Protein AF-E3M250-F1 (afdb_monomer_lite)

Radius of gyration: 14.34 Å; chains: 1; bounding box: 42×26×45 Å

Structure (mmCIF, N/CA/C/O backbone):
data_AF-E3M250-F1
#
_entry.id   AF-E3M250-F1
#
loop_
_atom_site.group_PDB
_atom_site.id
_atom_site.type_symbol
_atom_site.label_atom_id
_atom_site.label_alt_id
_atom_site.label_comp_id
_atom_site.label_asym_id
_atom_site.label_entity_id
_atom_site.label_seq_id
_atom_site.pdbx_PDB_ins_code
_atom_site.Cartn_x
_atom_site.Cartn_y
_atom_site.Cartn_z
_atom_site.occupancy
_atom_site.B_iso_or_equiv
_atom_site.auth_seq_id
_atom_site.auth_comp_id
_atom_site.auth_asym_id
_atom_site.auth_atom_id
_atom_site.pdbx_PDB_model_num
ATOM 1 N N . MET A 1 1 ? -7.998 3.449 -4.904 1.00 83.25 1 MET A N 1
ATOM 2 C CA . MET A 1 1 ? -7.500 3.812 -3.557 1.00 83.25 1 MET A CA 1
ATOM 3 C C . MET A 1 1 ? -7.942 5.238 -3.217 1.00 83.25 1 MET A C 1
ATOM 5 O O . MET A 1 1 ? -8.214 5.988 -4.146 1.00 83.25 1 MET A O 1
ATOM 9 N N . THR A 1 2 ? -8.053 5.621 -1.935 1.00 85.75 2 THR A N 1
ATOM 10 C CA . THR A 1 2 ? -8.352 7.023 -1.568 1.00 85.75 2 THR A CA 1
ATOM 11 C C . THR A 1 2 ? -7.137 7.935 -1.789 1.00 85.75 2 THR A C 1
ATOM 13 O O . THR A 1 2 ? -5.991 7.489 -1.697 1.00 85.75 2 THR A O 1
ATOM 16 N N . THR A 1 3 ? -7.365 9.230 -2.031 1.00 86.38 3 THR A N 1
ATOM 17 C CA . THR A 1 3 ? -6.278 10.219 -2.167 1.00 86.38 3 THR A CA 1
ATOM 18 C C . THR A 1 3 ? -5.411 10.300 -0.907 1.00 86.38 3 THR A C 1
ATOM 20 O O . THR A 1 3 ? -4.191 10.403 -1.007 1.00 86.38 3 THR A O 1
ATOM 23 N N . ALA A 1 4 ? -6.020 10.198 0.279 1.00 86.38 4 ALA A N 1
ATOM 24 C CA . ALA A 1 4 ? -5.302 10.243 1.550 1.00 86.38 4 ALA A CA 1
ATOM 25 C C . ALA A 1 4 ? -4.314 9.074 1.687 1.00 86.38 4 ALA A C 1
ATOM 27 O O . ALA A 1 4 ? -3.138 9.295 1.971 1.00 86.38 4 ALA A O 1
ATOM 28 N N . THR A 1 5 ? -4.750 7.843 1.403 1.00 87.50 5 THR A N 1
ATOM 29 C CA . THR A 1 5 ? -3.865 6.671 1.475 1.00 87.50 5 THR A CA 1
ATOM 30 C C . THR A 1 5 ? -2.754 6.730 0.435 1.00 87.50 5 THR A C 1
ATOM 32 O O . THR A 1 5 ? -1.603 6.423 0.742 1.00 87.50 5 THR A O 1
ATOM 35 N N . ARG A 1 6 ? -3.073 7.189 -0.784 1.00 87.75 6 ARG A N 1
ATOM 36 C CA . ARG A 1 6 ? -2.068 7.381 -1.835 1.00 87.75 6 ARG A CA 1
ATOM 37 C C . ARG A 1 6 ? -0.976 8.354 -1.388 1.00 87.75 6 ARG A C 1
ATOM 39 O O . ARG A 1 6 ? 0.200 8.069 -1.587 1.00 87.75 6 ARG A O 1
ATOM 46 N N . ASN A 1 7 ? -1.343 9.453 -0.729 1.00 88.25 7 ASN A N 1
ATOM 47 C CA . ASN A 1 7 ? -0.378 10.415 -0.195 1.00 88.25 7 ASN A CA 1
ATOM 48 C C . ASN A 1 7 ? 0.532 9.802 0.883 1.00 88.25 7 ASN A C 1
ATOM 50 O O . ASN A 1 7 ? 1.732 10.074 0.874 1.00 88.25 7 ASN A O 1
ATOM 54 N N . ILE A 1 8 ? 0.004 8.936 1.758 1.00 88.94 8 ILE A N 1
ATOM 55 C CA . ILE A 1 8 ? 0.824 8.214 2.748 1.00 88.94 8 ILE A CA 1
ATOM 56 C C . ILE A 1 8 ? 1.863 7.341 2.037 1.00 88.94 8 ILE A C 1
ATOM 58 O O . ILE A 1 8 ? 3.040 7.369 2.402 1.00 88.94 8 ILE A O 1
ATOM 62 N N . PHE A 1 9 ? 1.469 6.604 0.993 1.00 89.44 9 PHE A N 1
ATOM 63 C CA . PHE A 1 9 ? 2.410 5.782 0.229 1.00 89.44 9 PHE A CA 1
ATOM 64 C C . PHE A 1 9 ? 3.460 6.616 -0.511 1.00 89.44 9 PHE A C 1
ATOM 66 O O . PHE A 1 9 ? 4.642 6.284 -0.449 1.00 89.44 9 PHE A O 1
ATOM 73 N N . LEU A 1 10 ? 3.067 7.733 -1.130 1.00 86.44 10 LEU A N 1
ATOM 74 C CA . LEU A 1 10 ? 3.991 8.682 -1.769 1.00 86.44 10 LEU A CA 1
ATOM 75 C C . LEU A 1 10 ? 5.062 9.208 -0.808 1.00 86.44 10 LEU A C 1
ATOM 77 O O . LEU A 1 10 ? 6.227 9.325 -1.182 1.00 86.44 10 LEU A O 1
ATOM 81 N N . GLN A 1 11 ? 4.689 9.480 0.441 1.00 84.88 11 GLN A N 1
ATOM 82 C CA . GLN A 1 11 ? 5.611 9.998 1.452 1.00 84.88 11 GLN A CA 1
ATOM 83 C C . GLN A 1 11 ? 6.490 8.922 2.106 1.00 84.88 11 GLN A C 1
ATOM 85 O O . GLN A 1 11 ? 7.557 9.254 2.621 1.00 84.88 11 GLN A O 1
ATOM 90 N N . SER A 1 12 ? 6.053 7.658 2.114 1.00 83.88 12 SER A N 1
ATOM 91 C CA . SER A 1 12 ? 6.726 6.562 2.829 1.00 83.88 12 SER A CA 1
ATOM 92 C C . SER A 1 12 ? 7.491 5.624 1.898 1.00 83.88 12 SER A C 1
ATOM 94 O O . SER A 1 12 ? 8.716 5.562 1.962 1.00 83.88 12 SER A O 1
ATOM 96 N N . VAL A 1 13 ? 6.775 4.903 1.035 1.00 80.88 13 VAL A N 1
ATOM 97 C CA . VAL A 1 13 ? 7.313 3.827 0.188 1.00 80.88 13 VAL A CA 1
ATOM 98 C C . VAL A 1 13 ? 7.727 4.308 -1.203 1.00 80.88 13 VAL A C 1
ATOM 100 O O . VAL A 1 13 ? 8.649 3.759 -1.795 1.00 80.88 13 VAL A O 1
ATOM 103 N N . ALA A 1 14 ? 7.076 5.353 -1.722 1.00 77.38 14 ALA A N 1
ATOM 104 C CA . ALA A 1 14 ? 7.331 5.903 -3.056 1.00 77.38 14 ALA A CA 1
ATOM 105 C C . ALA A 1 14 ? 8.213 7.147 -3.084 1.00 77.38 14 ALA A C 1
ATOM 107 O O . ALA A 1 14 ? 8.351 7.800 -4.118 1.00 77.38 14 ALA A O 1
ATOM 108 N N . LYS A 1 15 ? 8.887 7.444 -1.974 1.00 75.44 15 LYS A N 1
ATOM 109 C CA . LYS A 1 15 ? 9.824 8.559 -1.904 1.00 75.44 15 LYS A CA 1
ATOM 110 C C . LYS A 1 15 ? 10.993 8.336 -2.873 1.00 75.44 15 LYS A C 1
ATOM 112 O O . LYS A 1 15 ? 11.842 7.485 -2.634 1.00 75.44 15 LYS A O 1
ATOM 117 N N . GLY A 1 16 ? 11.037 9.134 -3.941 1.00 71.56 16 GLY A N 1
ATOM 118 C CA . GLY A 1 16 ? 12.067 9.061 -4.984 1.00 71.56 16 GLY A CA 1
ATOM 119 C C . GLY A 1 16 ? 11.734 8.147 -6.171 1.00 71.56 16 GLY A C 1
ATOM 120 O O . GLY A 1 16 ? 12.548 8.059 -7.081 1.00 71.56 16 GLY A O 1
ATOM 121 N N . ASN A 1 17 ? 10.554 7.517 -6.191 1.00 76.38 17 ASN A N 1
ATOM 122 C CA . ASN A 1 17 ? 10.068 6.697 -7.307 1.00 76.38 17 ASN A CA 1
ATOM 123 C C . ASN A 1 17 ? 8.927 7.408 -8.052 1.00 76.38 17 ASN A C 1
ATOM 125 O O . ASN A 1 17 ? 8.168 8.175 -7.453 1.00 76.38 17 ASN A O 1
ATOM 129 N N . THR A 1 18 ? 8.747 7.111 -9.340 1.00 85.19 18 THR A N 1
ATOM 130 C CA . THR A 1 18 ? 7.564 7.567 -10.089 1.00 85.19 18 THR A CA 1
ATOM 131 C C . THR A 1 18 ? 6.358 6.701 -9.729 1.00 85.19 18 THR A C 1
ATOM 133 O O . THR A 1 18 ? 6.454 5.477 -9.690 1.00 85.19 18 THR A O 1
ATOM 136 N N . TRP A 1 19 ? 5.198 7.302 -9.460 1.00 86.25 19 TRP A N 1
ATOM 137 C CA . TRP A 1 19 ? 3.985 6.517 -9.219 1.00 86.25 19 TRP A CA 1
ATOM 138 C C . TRP A 1 19 ? 3.380 6.014 -10.531 1.00 86.25 19 TRP A C 1
ATOM 140 O O . TRP A 1 19 ? 3.005 6.819 -11.382 1.00 86.25 19 TRP A O 1
ATOM 150 N N . ASP A 1 20 ? 3.196 4.703 -10.657 1.00 89.38 20 ASP A N 1
ATOM 151 C CA . ASP A 1 20 ? 2.566 4.047 -11.799 1.00 89.38 20 ASP A CA 1
ATOM 152 C C . ASP A 1 20 ? 1.195 3.476 -11.407 1.00 89.38 20 ASP A C 1
ATOM 154 O O . ASP A 1 20 ? 1.068 2.515 -10.641 1.00 89.38 20 ASP A O 1
ATOM 158 N N . CYS A 1 21 ? 0.144 4.069 -11.974 1.00 89.50 21 CYS A N 1
ATOM 159 C CA . CYS A 1 21 ? -1.241 3.654 -11.764 1.00 89.50 21 CYS A CA 1
ATOM 160 C C . CYS A 1 21 ? -1.527 2.228 -12.281 1.00 89.50 21 CYS A C 1
ATOM 162 O O . CYS A 1 21 ? -2.432 1.557 -11.780 1.00 89.50 21 CYS A O 1
ATOM 164 N N . THR A 1 22 ? -0.761 1.740 -13.258 1.00 90.38 22 THR A N 1
ATOM 165 C CA . THR A 1 22 ? -0.852 0.365 -13.768 1.00 90.38 22 THR A CA 1
ATOM 166 C C . THR A 1 22 ? -0.368 -0.621 -12.712 1.00 90.38 22 THR A C 1
ATOM 168 O O . THR A 1 22 ? -1.036 -1.621 -12.445 1.00 90.38 22 THR A O 1
ATOM 171 N N . LEU A 1 23 ? 0.765 -0.323 -12.066 1.00 89.69 23 LEU A N 1
ATOM 172 C CA . LEU A 1 23 ? 1.280 -1.113 -10.947 1.00 89.69 23 LEU A CA 1
ATOM 173 C C . LEU A 1 23 ? 0.351 -1.038 -9.732 1.00 89.69 23 LEU A C 1
ATOM 175 O O . LEU A 1 23 ? 0.104 -2.066 -9.110 1.00 89.69 23 LEU A O 1
ATOM 179 N N . GLU A 1 24 ? -0.239 0.126 -9.439 1.00 90.81 24 GLU A N 1
ATOM 180 C CA . GL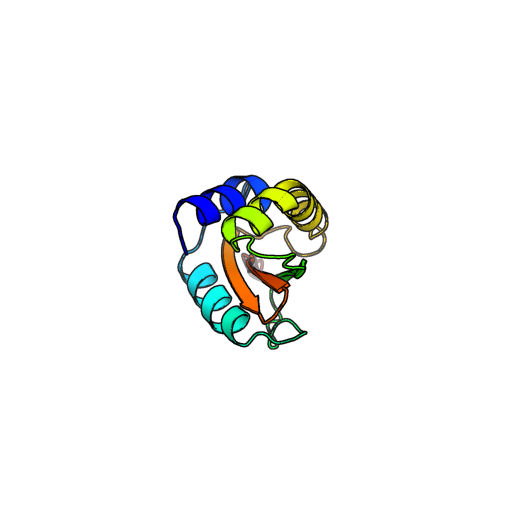U A 1 24 ? -1.269 0.264 -8.395 1.00 90.81 24 GLU A CA 1
ATOM 181 C C . GLU A 1 24 ? -2.466 -0.654 -8.675 1.00 90.81 24 GLU A C 1
ATOM 183 O O . GLU A 1 24 ? -2.921 -1.371 -7.784 1.00 90.81 24 GLU A O 1
ATOM 188 N N . THR A 1 25 ? -2.960 -0.662 -9.915 1.00 91.44 25 THR A N 1
ATOM 189 C CA . THR A 1 25 ? -4.109 -1.488 -10.317 1.00 91.44 25 THR A CA 1
ATOM 190 C C . THR A 1 25 ? -3.787 -2.979 -10.201 1.00 91.44 25 THR A C 1
ATOM 192 O O . THR A 1 25 ? -4.598 -3.749 -9.687 1.00 91.44 25 THR A O 1
ATOM 195 N N . LYS A 1 26 ? -2.583 -3.394 -10.613 1.00 89.69 26 LYS A N 1
ATOM 196 C CA . LYS A 1 26 ? -2.105 -4.774 -10.439 1.00 89.69 26 LYS A CA 1
ATOM 197 C C . LYS A 1 26 ? -1.990 -5.149 -8.962 1.00 89.69 26 LYS A C 1
ATOM 199 O O . LYS A 1 26 ? -2.512 -6.184 -8.557 1.00 89.69 26 LYS A O 1
ATOM 204 N N . ALA A 1 27 ? -1.374 -4.288 -8.149 1.00 89.81 27 ALA A N 1
ATOM 205 C CA . ALA A 1 27 ? -1.274 -4.484 -6.707 1.00 89.81 27 ALA A CA 1
ATOM 206 C C . ALA A 1 27 ? -2.665 -4.622 -6.075 1.00 89.81 27 ALA A C 1
ATOM 208 O O . ALA A 1 27 ? -2.872 -5.479 -5.223 1.00 89.81 27 ALA A O 1
ATOM 209 N N . GLN A 1 28 ? -3.632 -3.820 -6.530 1.00 91.75 28 GLN A N 1
ATOM 210 C CA . GLN A 1 28 ? -5.015 -3.875 -6.069 1.00 91.75 28 GLN A CA 1
ATOM 211 C C . GLN A 1 28 ? -5.701 -5.202 -6.416 1.00 91.75 28 GLN A C 1
ATOM 213 O O . GLN A 1 28 ? -6.469 -5.707 -5.599 1.00 91.75 28 GLN A O 1
ATOM 218 N N . ALA A 1 29 ? -5.473 -5.741 -7.615 1.00 89.81 29 ALA A N 1
ATOM 219 C CA . ALA A 1 29 ? -6.052 -7.017 -8.025 1.00 89.81 29 ALA A CA 1
ATOM 220 C C . ALA A 1 29 ? -5.560 -8.156 -7.122 1.00 89.81 29 ALA A C 1
ATOM 222 O O . ALA A 1 29 ? -6.378 -8.875 -6.560 1.00 89.81 29 ALA A O 1
ATOM 223 N N . VAL A 1 30 ? -4.245 -8.226 -6.896 1.00 88.94 30 VAL A N 1
ATOM 224 C CA . VAL A 1 30 ? -3.615 -9.277 -6.084 1.00 88.94 30 VAL A CA 1
ATOM 225 C C . VAL A 1 30 ? -3.968 -9.139 -4.602 1.00 88.94 30 VAL A C 1
ATOM 227 O O . VAL A 1 30 ? -4.350 -10.107 -3.953 1.00 88.94 30 VAL A O 1
ATOM 230 N N . ILE A 1 31 ? -3.874 -7.932 -4.032 1.00 89.62 31 I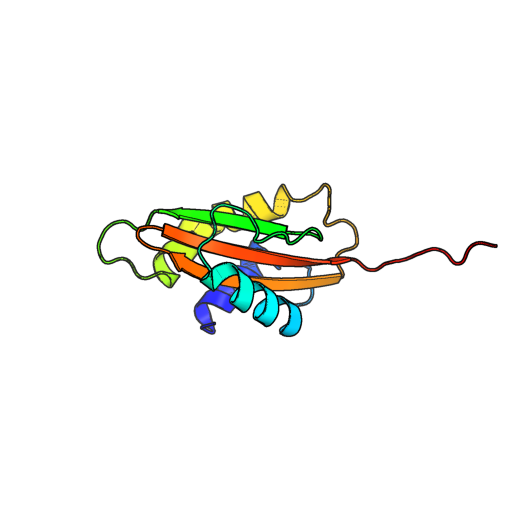LE A N 1
ATOM 231 C CA . ILE A 1 31 ? -4.033 -7.749 -2.579 1.00 89.62 31 ILE A CA 1
ATOM 232 C C . ILE A 1 31 ? -5.460 -8.036 -2.092 1.00 89.62 31 ILE A C 1
ATOM 234 O O . ILE A 1 31 ? -5.651 -8.405 -0.937 1.00 89.62 31 ILE A O 1
ATOM 238 N N . LYS A 1 32 ? -6.463 -7.923 -2.974 1.00 90.25 32 LYS A N 1
ATOM 239 C CA . LYS A 1 32 ? -7.861 -8.274 -2.677 1.00 90.25 32 LYS A CA 1
ATOM 240 C C . LYS A 1 32 ? -8.094 -9.771 -2.492 1.00 90.25 32 LYS A C 1
ATOM 242 O O . LYS A 1 32 ? -9.096 -10.134 -1.886 1.00 90.25 32 LYS A O 1
ATOM 247 N N . GLU A 1 33 ? -7.199 -10.620 -2.988 1.00 89.06 33 GLU A N 1
ATOM 248 C CA . GLU A 1 33 ? -7.294 -12.070 -2.797 1.00 89.06 33 GLU A CA 1
ATOM 249 C C . GLU A 1 33 ? -6.954 -12.488 -1.359 1.00 89.06 33 GLU A C 1
ATOM 251 O O . GLU A 1 33 ? -7.220 -13.620 -0.967 1.00 89.06 33 GLU A O 1
ATOM 256 N N . CYS A 1 34 ? -6.400 -11.576 -0.547 1.00 88.38 34 CYS A N 1
ATOM 257 C CA . CYS A 1 34 ? -6.116 -11.795 0.874 1.00 88.38 34 CYS A CA 1
ATOM 258 C C . CYS A 1 34 ? -5.235 -13.020 1.175 1.00 88.38 34 CYS A C 1
ATOM 260 O O . CYS A 1 34 ? -5.271 -13.573 2.280 1.00 88.38 34 CYS A O 1
ATOM 262 N N . LEU A 1 35 ? -4.404 -13.407 0.204 1.00 84.06 35 LEU A N 1
ATOM 263 C CA . LEU A 1 35 ? -3.450 -14.504 0.315 1.00 84.06 35 LEU A CA 1
ATOM 264 C C . LEU A 1 35 ? -2.410 -14.215 1.400 1.00 84.06 35 LEU A C 1
ATOM 266 O O . LEU A 1 35 ? -2.123 -13.058 1.708 1.00 84.06 35 LEU A O 1
ATOM 270 N N . ALA A 1 36 ? -1.822 -15.261 1.982 1.00 73.31 36 ALA A N 1
ATOM 271 C CA . ALA A 1 36 ? -0.725 -15.111 2.940 1.00 73.31 36 ALA A CA 1
ATOM 272 C C . ALA A 1 36 ? 0.581 -14.694 2.238 1.00 73.31 36 ALA A C 1
ATOM 274 O O . ALA A 1 36 ? 1.321 -13.850 2.742 1.00 73.31 36 ALA A O 1
ATOM 275 N N . ASP A 1 37 ? 0.812 -15.189 1.024 1.00 72.81 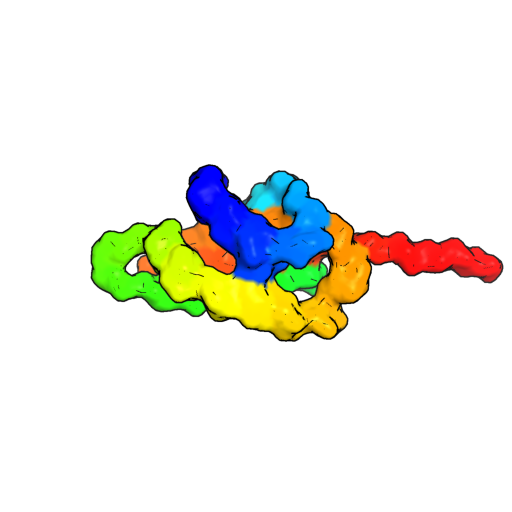37 ASP A N 1
ATOM 276 C CA . ASP A 1 37 ? 1.956 -14.861 0.170 1.00 72.81 37 ASP A CA 1
ATOM 277 C C . ASP A 1 37 ? 1.655 -13.713 -0.815 1.00 72.81 37 ASP A C 1
ATOM 279 O O . ASP A 1 37 ? 0.582 -13.107 -0.799 1.00 72.81 37 ASP A O 1
ATOM 283 N N . ASN A 1 38 ? 2.619 -13.358 -1.664 1.00 65.81 38 ASN A N 1
ATOM 284 C CA . ASN A 1 38 ? 2.476 -12.263 -2.631 1.00 65.81 38 ASN A CA 1
ATOM 285 C C . ASN A 1 38 ? 1.638 -12.649 -3.868 1.00 65.81 38 ASN A C 1
ATOM 287 O O . ASN A 1 38 ? 1.752 -11.969 -4.885 1.00 65.81 38 ASN A O 1
ATOM 291 N N . GLY A 1 39 ? 0.864 -13.744 -3.837 1.00 63.94 39 GLY A N 1
ATOM 292 C CA . GLY A 1 39 ? 0.065 -14.203 -4.979 1.00 63.94 39 GLY A CA 1
ATOM 293 C C . GLY A 1 39 ? 0.911 -14.590 -6.192 1.00 63.94 39 GLY A C 1
ATOM 294 O O . GLY A 1 39 ? 0.521 -14.352 -7.330 1.00 63.94 39 GLY A O 1
ATOM 295 N N . GLY A 1 40 ? 2.119 -15.113 -5.957 1.00 63.78 40 GLY A N 1
ATOM 296 C CA . GLY A 1 40 ? 3.047 -15.507 -7.022 1.00 63.78 40 GLY A CA 1
ATOM 297 C C . GLY A 1 40 ? 3.738 -14.350 -7.756 1.00 63.78 40 GLY A C 1
ATOM 298 O O . GLY A 1 40 ? 4.421 -14.597 -8.746 1.00 63.78 40 GLY A O 1
ATOM 299 N N . VAL A 1 41 ? 3.612 -13.100 -7.292 1.00 67.25 41 VAL A N 1
ATOM 300 C CA . VAL A 1 41 ? 4.319 -11.968 -7.909 1.00 67.25 41 VAL A CA 1
ATOM 301 C C . VAL A 1 41 ? 5.820 -12.044 -7.599 1.00 67.25 41 VAL A C 1
ATOM 303 O O . VAL A 1 41 ? 6.232 -12.011 -6.439 1.00 67.25 41 VAL A O 1
ATOM 306 N N . THR A 1 42 ? 6.641 -12.157 -8.646 1.00 59.88 42 THR A N 1
ATOM 307 C CA . THR A 1 42 ? 8.092 -12.410 -8.556 1.00 59.88 42 THR A CA 1
ATOM 308 C C . THR A 1 42 ? 8.970 -11.161 -8.663 1.00 59.88 42 THR A C 1
ATOM 310 O O . THR A 1 42 ? 10.109 -11.172 -8.185 1.00 59.88 42 THR A O 1
ATOM 313 N N . ASP A 1 43 ? 8.464 -10.081 -9.259 1.00 57.62 43 ASP A N 1
ATOM 314 C CA . ASP A 1 43 ? 9.235 -8.861 -9.498 1.00 57.62 43 ASP A CA 1
ATOM 315 C C . ASP A 1 43 ? 8.983 -7.824 -8.417 1.00 57.62 43 ASP A C 1
ATOM 317 O O . ASP A 1 43 ? 7.853 -7.376 -8.254 1.00 57.62 43 ASP A O 1
ATOM 321 N N . GLY A 1 44 ? 10.055 -7.440 -7.710 1.00 62.88 44 GLY A N 1
ATOM 322 C CA . GLY A 1 44 ? 10.094 -6.271 -6.831 1.00 62.88 44 GLY A CA 1
ATOM 323 C C . GLY A 1 44 ? 8.798 -6.065 -6.050 1.00 62.88 44 GLY A C 1
ATOM 324 O O . GLY A 1 44 ? 8.012 -5.181 -6.376 1.00 62.88 44 GLY A O 1
ATOM 325 N N . THR A 1 45 ? 8.571 -6.873 -5.022 1.00 75.62 45 THR A N 1
ATOM 326 C CA . THR A 1 45 ? 7.369 -6.787 -4.187 1.00 75.62 45 THR A CA 1
ATOM 327 C C . THR A 1 45 ? 7.731 -6.410 -2.765 1.00 75.62 45 THR A C 1
ATOM 329 O O . THR A 1 45 ? 8.558 -7.082 -2.147 1.00 75.62 45 THR A O 1
ATOM 332 N N . LEU A 1 46 ? 7.049 -5.410 -2.217 1.00 81.00 46 LEU A N 1
ATOM 333 C CA . LEU A 1 46 ? 6.966 -5.194 -0.777 1.00 81.00 46 LEU A CA 1
ATOM 334 C C . LEU A 1 46 ? 5.550 -5.556 -0.334 1.00 81.00 46 LEU A C 1
ATOM 336 O O . LEU A 1 46 ? 4.595 -4.903 -0.748 1.00 81.00 46 LEU A O 1
ATOM 340 N N . LYS A 1 47 ? 5.419 -6.581 0.510 1.00 85.62 47 LYS A N 1
ATOM 341 C CA . LYS A 1 47 ? 4.153 -6.932 1.153 1.00 85.62 47 LYS A CA 1
ATOM 342 C C . LYS A 1 47 ? 4.280 -6.804 2.662 1.00 85.62 47 LYS A C 1
ATOM 344 O O . LYS A 1 47 ? 5.239 -7.298 3.250 1.00 85.62 47 LYS A O 1
ATOM 349 N N . LEU A 1 48 ? 3.314 -6.133 3.273 1.00 87.31 48 LEU A N 1
ATOM 350 C CA . LEU A 1 48 ? 3.229 -5.918 4.712 1.00 87.31 48 LEU A CA 1
ATOM 351 C C . LEU A 1 48 ? 1.808 -6.209 5.175 1.00 87.31 48 LEU A C 1
ATOM 353 O O . LEU A 1 48 ? 0.855 -5.949 4.447 1.00 87.31 48 LEU A O 1
ATOM 357 N N . SER A 1 49 ? 1.672 -6.708 6.394 1.00 89.06 49 SER A N 1
ATOM 358 C CA . SER A 1 49 ? 0.388 -7.057 6.991 1.00 89.06 49 SER A CA 1
ATOM 359 C C . SER A 1 49 ? 0.322 -6.465 8.387 1.00 89.06 49 SER A C 1
ATOM 361 O O . SER A 1 49 ? 1.183 -6.745 9.222 1.00 89.06 49 SER A O 1
ATOM 363 N N . PHE A 1 50 ? -0.690 -5.641 8.641 1.00 89.44 50 PHE A N 1
ATOM 364 C CA . PHE A 1 50 ? -0.870 -4.940 9.909 1.00 89.44 50 PHE A CA 1
ATOM 365 C C . PHE A 1 50 ? -2.151 -5.404 10.597 1.00 89.44 50 PHE A C 1
ATOM 367 O O . PHE A 1 50 ? -3.189 -5.450 9.940 1.00 89.44 50 PHE A O 1
ATOM 374 N N . PRO A 1 51 ? -2.139 -5.727 11.897 1.00 89.38 51 PRO A N 1
ATOM 375 C CA . PRO A 1 51 ? -3.356 -6.132 12.590 1.00 89.38 51 PRO A CA 1
ATOM 376 C C . PRO A 1 51 ? -4.373 -4.982 12.654 1.00 89.38 51 PRO A C 1
ATOM 378 O O . PRO A 1 51 ? -4.021 -3.825 12.883 1.00 89.38 51 PRO A O 1
ATOM 381 N N . VAL A 1 52 ? -5.652 -5.312 12.485 1.00 86.25 52 VAL A N 1
ATOM 382 C CA . VAL A 1 52 ? -6.792 -4.424 12.733 1.00 86.25 52 VAL A CA 1
ATOM 383 C C . VAL A 1 52 ? -7.227 -4.637 14.175 1.00 86.25 52 VAL A C 1
ATOM 385 O O . VAL A 1 52 ? -7.744 -5.697 14.520 1.00 86.25 52 VAL A O 1
ATOM 388 N N . THR A 1 53 ? -7.064 -3.624 15.021 1.00 76.75 53 THR A N 1
ATOM 389 C CA . THR A 1 53 ? -7.637 -3.626 16.370 1.00 76.75 53 THR A CA 1
ATOM 390 C C . THR A 1 53 ? -8.929 -2.801 16.386 1.00 76.75 53 THR A C 1
ATOM 392 O O . THR A 1 53 ? -8.960 -1.635 15.985 1.00 76.75 53 THR A O 1
ATOM 395 N N . GLY A 1 54 ? -10.031 -3.418 16.826 1.00 72.94 54 GLY A N 1
ATOM 396 C CA . GLY A 1 54 ? -11.315 -2.741 17.052 1.00 72.94 54 GLY A CA 1
ATOM 397 C C . GLY A 1 54 ? -11.986 -2.158 15.797 1.00 72.94 54 GLY A C 1
ATOM 398 O O . GLY A 1 54 ? -12.041 -2.795 14.746 1.00 72.94 54 GLY A O 1
ATOM 399 N N . THR A 1 55 ? -12.534 -0.943 15.923 1.00 70.00 55 THR A N 1
ATOM 400 C CA . THR A 1 55 ? -13.307 -0.226 14.884 1.00 70.00 55 THR A CA 1
ATOM 401 C C . THR A 1 55 ? -12.445 0.649 13.964 1.00 70.00 55 THR A C 1
ATOM 403 O O . THR A 1 55 ? -12.967 1.513 13.261 1.00 70.00 55 THR A O 1
ATOM 406 N N . THR A 1 56 ? -11.125 0.468 13.985 1.00 81.25 56 THR A N 1
ATOM 407 C CA . THR A 1 56 ? -10.176 1.319 13.256 1.00 81.25 56 THR A CA 1
ATOM 408 C C . THR A 1 56 ? -10.322 1.140 11.741 1.00 81.25 56 THR A C 1
ATOM 410 O O . THR A 1 56 ? -10.422 0.015 11.240 1.00 81.25 56 THR A O 1
ATOM 413 N N . THR A 1 57 ? -10.342 2.246 10.992 1.00 87.69 57 THR A N 1
ATOM 414 C CA . THR A 1 57 ? -10.410 2.203 9.524 1.00 87.69 57 THR A CA 1
ATOM 415 C C . THR A 1 57 ? -9.066 1.769 8.927 1.00 87.69 57 THR A C 1
ATOM 417 O O . THR A 1 57 ? -8.017 2.013 9.532 1.00 87.69 57 THR A O 1
ATOM 420 N N . PRO A 1 58 ? -9.051 1.150 7.732 1.00 85.38 58 PRO A N 1
ATOM 421 C CA . PRO A 1 58 ? -7.803 0.778 7.069 1.00 85.38 58 PRO A CA 1
ATOM 422 C C . PRO A 1 58 ? -6.841 1.954 6.869 1.00 85.38 58 PRO A C 1
ATOM 424 O O . PRO A 1 58 ? -5.635 1.802 7.038 1.00 85.38 58 PRO A O 1
ATOM 427 N N . GLU A 1 59 ? -7.367 3.137 6.557 1.00 86.94 59 GLU A N 1
ATOM 428 C CA . GLU A 1 59 ? -6.581 4.354 6.365 1.00 86.94 59 GLU A CA 1
ATOM 429 C C . GLU A 1 59 ? -5.874 4.780 7.654 1.00 86.94 59 GLU A C 1
ATOM 431 O O . GLU A 1 59 ? -4.688 5.104 7.618 1.00 86.94 59 GLU A O 1
ATOM 436 N N . ALA A 1 60 ? -6.569 4.725 8.795 1.00 88.75 60 ALA A N 1
ATOM 437 C CA . ALA A 1 60 ? -5.986 5.052 10.092 1.00 88.75 60 ALA A CA 1
ATOM 438 C C . ALA A 1 60 ? -4.900 4.042 10.499 1.00 88.75 60 ALA A C 1
ATOM 440 O O . ALA A 1 60 ? -3.870 4.441 11.038 1.00 88.75 60 ALA A O 1
ATOM 441 N N . ILE A 1 61 ? -5.082 2.756 10.181 1.00 89.75 61 ILE A N 1
ATOM 442 C CA . ILE A 1 61 ? -4.056 1.722 10.395 1.00 89.75 61 ILE A CA 1
ATOM 443 C C . ILE A 1 61 ? -2.821 2.029 9.546 1.00 89.75 61 ILE A C 1
ATOM 445 O O . ILE A 1 61 ? -1.717 2.131 10.071 1.00 89.75 61 ILE A O 1
ATOM 449 N N . ILE A 1 62 ? -2.990 2.248 8.240 1.00 89.50 62 ILE A N 1
ATOM 450 C CA . ILE A 1 62 ? -1.872 2.555 7.333 1.00 89.50 62 ILE A CA 1
ATOM 451 C C . ILE A 1 62 ? -1.116 3.808 7.795 1.00 89.50 62 ILE A C 1
ATOM 453 O O . ILE A 1 62 ? 0.114 3.831 7.760 1.00 89.50 62 ILE A O 1
ATOM 457 N N . GLN A 1 63 ? -1.831 4.822 8.285 1.00 89.50 63 GLN A N 1
ATOM 458 C CA . GLN A 1 63 ? -1.228 6.027 8.847 1.00 89.50 63 GLN A CA 1
ATOM 459 C C . GLN A 1 63 ? -0.422 5.743 10.125 1.00 89.50 63 GLN A C 1
ATOM 461 O O . GLN A 1 63 ? 0.701 6.226 10.252 1.00 89.50 63 GLN A O 1
ATOM 466 N N . GLN A 1 64 ? -0.945 4.929 11.050 1.00 88.88 64 GLN A N 1
ATOM 467 C CA . GLN A 1 64 ? -0.220 4.518 12.262 1.00 88.88 64 GLN A CA 1
ATOM 468 C C . GLN A 1 64 ? 1.088 3.782 11.936 1.00 88.88 64 GLN A C 1
ATOM 470 O O . GLN A 1 64 ? 2.082 3.937 12.644 1.00 88.88 64 GLN A O 1
ATOM 475 N N . PHE A 1 65 ? 1.110 3.021 10.840 1.00 87.00 65 PHE A N 1
ATOM 476 C CA . PHE A 1 65 ? 2.274 2.250 10.404 1.00 87.00 65 PHE A CA 1
ATOM 477 C C . PHE A 1 65 ? 3.133 2.954 9.339 1.00 87.00 65 PHE A C 1
ATOM 479 O O . PHE A 1 65 ? 4.011 2.320 8.750 1.00 87.00 65 PHE A O 1
ATOM 486 N N . GLN A 1 66 ? 2.968 4.266 9.118 1.00 87.88 66 GLN A N 1
ATOM 487 C CA . GLN A 1 66 ? 3.737 5.023 8.116 1.00 87.88 66 GLN A CA 1
ATOM 488 C C . GLN A 1 66 ? 5.261 4.905 8.307 1.00 87.88 66 GLN A C 1
ATOM 490 O O . GLN A 1 66 ? 5.998 4.743 7.333 1.00 87.88 66 GLN A O 1
ATOM 495 N N . THR A 1 67 ? 5.749 4.919 9.550 1.00 85.19 67 THR A N 1
ATOM 496 C CA . THR A 1 67 ? 7.181 4.738 9.850 1.00 85.19 67 THR A CA 1
ATOM 497 C C . THR A 1 67 ? 7.663 3.328 9.506 1.00 85.19 67 THR A C 1
ATOM 499 O O . THR A 1 67 ? 8.745 3.161 8.946 1.00 85.19 67 THR A O 1
ATOM 502 N N . ALA A 1 68 ? 6.853 2.304 9.798 1.00 84.69 68 ALA A N 1
ATOM 503 C CA . ALA A 1 68 ? 7.175 0.919 9.457 1.00 84.69 68 ALA A CA 1
ATOM 504 C C . ALA A 1 68 ? 7.201 0.717 7.934 1.00 84.69 68 ALA A C 1
ATOM 506 O O . ALA A 1 68 ? 8.104 0.062 7.420 1.00 84.69 68 ALA A O 1
ATOM 507 N N . LEU A 1 69 ? 6.269 1.348 7.210 1.00 84.88 69 LEU A N 1
ATOM 508 C CA . LEU A 1 69 ? 6.249 1.400 5.747 1.00 84.88 69 LEU A CA 1
ATOM 509 C C . LEU A 1 69 ? 7.531 2.031 5.186 1.00 84.88 69 LEU A C 1
ATOM 511 O O . LEU A 1 69 ? 8.162 1.463 4.295 1.00 84.88 69 LEU A O 1
ATOM 515 N N . GLN A 1 70 ? 7.961 3.166 5.740 1.00 84.06 70 GLN A N 1
ATOM 516 C CA . GLN A 1 70 ? 9.195 3.837 5.326 1.00 84.06 70 GLN A CA 1
ATOM 517 C C . GLN A 1 70 ? 10.442 2.978 5.598 1.00 84.06 70 GLN A C 1
ATOM 519 O O . GLN A 1 70 ? 11.336 2.888 4.751 1.00 84.06 70 GLN A O 1
ATOM 524 N N . LEU A 1 71 ? 10.504 2.317 6.757 1.00 81.81 71 LEU A N 1
ATOM 525 C CA . LEU A 1 71 ? 11.612 1.430 7.109 1.00 81.81 71 LEU A CA 1
ATOM 526 C C . LEU A 1 71 ? 11.652 0.196 6.201 1.00 81.81 71 LEU A C 1
ATOM 528 O O . LEU A 1 71 ? 12.711 -0.157 5.690 1.00 81.81 71 LEU A O 1
ATOM 532 N N . ALA A 1 72 ? 10.503 -0.430 5.950 1.00 78.06 72 ALA A N 1
ATOM 533 C CA . ALA A 1 72 ? 10.400 -1.576 5.056 1.00 78.06 72 ALA A CA 1
ATOM 534 C C . ALA A 1 72 ? 10.788 -1.211 3.616 1.00 78.06 72 ALA A C 1
ATOM 536 O O . ALA A 1 72 ? 11.502 -1.969 2.960 1.00 78.06 72 ALA A O 1
ATOM 537 N N . SER A 1 73 ? 10.411 -0.016 3.151 1.00 73.88 73 SER A N 1
ATOM 538 C CA . SER A 1 73 ? 10.874 0.527 1.870 1.00 73.88 73 SER A CA 1
ATOM 539 C C . SER A 1 73 ? 12.392 0.698 1.839 1.00 73.88 73 SER A C 1
ATOM 541 O O . SER A 1 73 ? 13.042 0.299 0.878 1.00 73.88 73 SER A O 1
ATOM 543 N N . SER A 1 74 ? 12.972 1.243 2.911 1.00 70.31 74 SER A N 1
ATOM 544 C CA . SER A 1 74 ? 14.420 1.465 3.029 1.00 70.31 74 SER A CA 1
ATOM 545 C C . SER A 1 74 ? 15.210 0.154 3.116 1.00 70.31 74 SER A C 1
ATOM 547 O O . SER A 1 74 ? 16.345 0.091 2.651 1.00 70.31 74 SER A O 1
ATOM 549 N N . ASN A 1 75 ? 14.604 -0.902 3.668 1.00 65.44 75 ASN A N 1
ATOM 550 C CA . ASN A 1 75 ? 15.178 -2.247 3.770 1.00 65.44 75 ASN A CA 1
ATOM 551 C C . ASN A 1 75 ? 14.921 -3.122 2.537 1.00 65.44 75 ASN A C 1
ATOM 553 O O . ASN A 1 75 ? 15.614 -4.117 2.342 1.00 65.44 75 ASN A O 1
ATOM 557 N N . SER A 1 76 ? 14.007 -2.731 1.645 1.00 62.59 76 SER A N 1
ATOM 558 C CA . SER A 1 76 ? 13.795 -3.402 0.349 1.00 62.59 76 SER A CA 1
ATOM 559 C C . SER A 1 76 ? 14.972 -3.185 -0.640 1.00 62.59 76 SER A C 1
ATOM 561 O O . SER A 1 76 ? 14.930 -3.589 -1.806 1.00 62.59 76 SER A O 1
ATOM 563 N N . ASN A 1 77 ? 16.077 -2.609 -0.145 1.00 48.78 77 ASN A N 1
ATOM 564 C CA . ASN A 1 77 ? 17.314 -2.202 -0.819 1.00 48.78 77 ASN A CA 1
ATOM 565 C C . ASN A 1 77 ? 18.285 -3.323 -1.231 1.00 48.78 77 ASN A C 1
ATOM 567 O O . ASN A 1 77 ? 19.488 -3.107 -1.330 1.00 48.78 77 ASN A O 1
ATOM 571 N N . THR A 1 78 ? 17.794 -4.506 -1.580 1.00 45.06 78 THR A N 1
ATOM 572 C CA . THR A 1 78 ? 18.580 -5.417 -2.442 1.00 45.06 78 THR A CA 1
ATOM 573 C C . THR A 1 78 ? 17.927 -5.656 -3.796 1.00 45.06 78 THR A C 1
ATOM 575 O O . THR A 1 78 ? 18.531 -6.280 -4.667 1.00 45.06 78 THR A O 1
ATOM 578 N N . LYS A 1 79 ? 16.719 -5.115 -4.033 1.00 48.91 79 LYS A N 1
ATOM 579 C CA . LYS A 1 79 ? 16.005 -5.299 -5.303 1.00 48.91 79 LYS A CA 1
ATOM 580 C C . LYS A 1 79 ? 15.472 -4.026 -5.973 1.00 48.91 79 LYS A C 1
ATOM 582 O O . LYS A 1 79 ? 15.033 -4.156 -7.117 1.00 48.91 79 LYS A O 1
ATOM 587 N N . ALA A 1 80 ? 15.549 -2.862 -5.322 1.00 48.88 80 ALA A N 1
ATOM 588 C CA . ALA A 1 80 ? 15.044 -1.576 -5.829 1.00 48.88 80 ALA A CA 1
ATOM 589 C C . ALA A 1 80 ? 16.114 -0.655 -6.460 1.00 48.88 80 ALA A C 1
ATOM 591 O O . ALA A 1 80 ? 15.772 0.402 -6.984 1.00 48.88 80 ALA A O 1
ATOM 592 N N . ALA A 1 81 ? 17.397 -1.040 -6.456 1.00 45.47 81 ALA A N 1
ATOM 593 C CA . ALA A 1 81 ? 18.416 -0.331 -7.229 1.00 45.47 81 ALA A CA 1
ATOM 594 C C . ALA A 1 81 ? 18.073 -0.450 -8.730 1.00 45.47 81 ALA A C 1
ATOM 596 O O . ALA A 1 81 ? 18.211 -1.526 -9.307 1.00 45.47 81 ALA A O 1
ATOM 597 N N . GLY A 1 82 ? 17.548 0.627 -9.325 1.00 53.12 82 GLY A N 1
ATOM 598 C CA . GLY A 1 82 ? 17.058 0.661 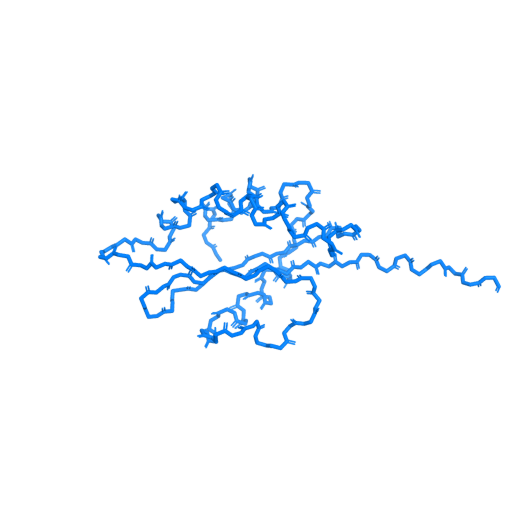-10.711 1.00 53.12 82 GLY A CA 1
ATOM 599 C C . GLY A 1 82 ? 15.535 0.562 -10.881 1.00 53.12 82 GLY A C 1
ATOM 600 O O . GLY A 1 82 ? 15.070 0.349 -12.002 1.00 53.12 82 GLY A O 1
ATOM 601 N N . ALA A 1 83 ? 14.750 0.685 -9.803 1.00 59.34 83 ALA A N 1
ATOM 602 C CA . ALA A 1 83 ? 13.303 0.825 -9.926 1.00 59.34 83 ALA A CA 1
ATOM 603 C C . ALA A 1 83 ? 12.932 2.265 -10.314 1.00 59.34 83 ALA A C 1
ATOM 605 O O . ALA A 1 83 ? 13.206 3.196 -9.565 1.00 59.34 83 ALA A O 1
ATOM 606 N N . GLU A 1 84 ? 12.340 2.457 -11.494 1.00 70.81 84 GLU A N 1
ATOM 607 C CA . GLU A 1 84 ? 11.939 3.791 -11.975 1.00 70.81 84 GLU A CA 1
ATOM 608 C C . GLU A 1 84 ? 10.511 4.142 -11.566 1.00 70.81 84 GLU A C 1
ATOM 610 O O . GLU A 1 84 ? 10.167 5.318 -11.404 1.00 70.81 84 GLU A O 1
ATOM 615 N N . SER A 1 85 ? 9.659 3.124 -11.421 1.00 84.12 85 SER A N 1
ATOM 616 C CA . SER A 1 85 ? 8.252 3.312 -11.103 1.00 84.12 85 SER A CA 1
ATOM 617 C C . SER A 1 85 ? 7.722 2.284 -10.115 1.00 84.12 85 SER A C 1
ATOM 619 O O . SER A 1 85 ? 8.223 1.165 -9.998 1.00 84.12 85 SER A O 1
ATOM 621 N N . MET A 1 86 ? 6.676 2.673 -9.394 1.00 87.19 86 MET A N 1
ATOM 622 C CA . MET A 1 86 ? 6.021 1.810 -8.426 1.00 87.19 86 MET A CA 1
ATOM 623 C C . MET A 1 86 ? 4.543 2.115 -8.263 1.00 87.19 86 MET A C 1
ATOM 625 O O . MET A 1 86 ? 4.100 3.241 -8.469 1.00 87.19 86 MET A O 1
ATOM 629 N N . GLY A 1 87 ? 3.792 1.127 -7.795 1.00 89.50 87 GLY A N 1
ATOM 630 C CA . GLY A 1 87 ? 2.404 1.313 -7.402 1.00 89.50 87 GLY A CA 1
ATOM 631 C C . GLY A 1 87 ? 2.052 0.415 -6.231 1.00 89.50 87 GLY A C 1
ATOM 632 O O . GLY A 1 87 ? 2.435 -0.754 -6.199 1.00 89.50 87 GLY A O 1
ATOM 633 N N . CYS A 1 88 ? 1.331 0.972 -5.261 1.00 90.75 88 CYS A N 1
ATOM 634 C CA . CYS A 1 88 ? 0.899 0.247 -4.073 1.00 90.75 88 CYS A CA 1
ATOM 635 C C . CYS A 1 88 ? -0.611 0.252 -3.926 1.00 90.75 88 CYS A C 1
ATOM 637 O O . CYS A 1 88 ? -1.286 1.216 -4.283 1.00 90.75 88 CYS A O 1
ATOM 639 N N . SER A 1 89 ? -1.126 -0.804 -3.314 1.00 92.38 89 SER A N 1
ATOM 640 C CA . SER A 1 89 ? -2.513 -0.898 -2.896 1.00 92.38 89 SER A CA 1
ATOM 641 C C . SER A 1 89 ? -2.617 -1.601 -1.548 1.00 92.38 89 SER A C 1
ATOM 643 O O . SER A 1 89 ? -1.643 -2.159 -1.043 1.00 92.38 89 SER A O 1
ATOM 645 N N . TYR A 1 90 ? -3.807 -1.563 -0.961 1.00 92.69 90 TYR A N 1
ATOM 646 C CA . TYR A 1 90 ? -4.108 -2.263 0.279 1.00 92.69 90 TYR A CA 1
ATOM 647 C C . TYR A 1 90 ? -5.472 -2.940 0.203 1.00 92.69 90 TYR A C 1
ATOM 649 O O . TYR A 1 90 ? -6.352 -2.519 -0.554 1.00 92.69 90 TYR A O 1
ATOM 657 N N . ALA A 1 91 ? -5.659 -3.958 1.034 1.00 91.69 91 ALA A N 1
ATOM 658 C CA . ALA A 1 91 ? -6.954 -4.558 1.305 1.00 91.69 91 ALA A CA 1
ATOM 659 C C . ALA A 1 91 ? -7.106 -4.827 2.801 1.00 91.69 91 ALA 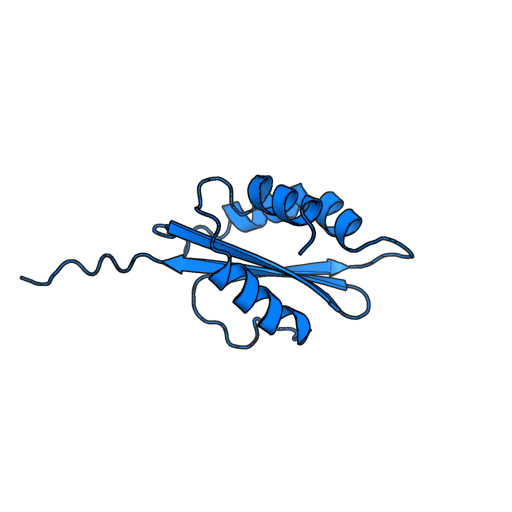A C 1
ATOM 661 O O . ALA A 1 91 ? -6.144 -5.144 3.499 1.00 91.69 91 ALA A O 1
ATOM 662 N N . LYS A 1 92 ? -8.340 -4.710 3.295 1.00 90.38 92 LYS A N 1
ATOM 663 C CA . LYS A 1 92 ? -8.699 -5.239 4.608 1.00 90.38 92 LYS A CA 1
ATOM 664 C C . LYS A 1 92 ? -9.017 -6.722 4.441 1.00 90.38 92 LYS A C 1
ATOM 666 O O . LYS A 1 92 ? -9.998 -7.062 3.785 1.00 90.38 92 LYS A O 1
ATOM 671 N N . CYS A 1 93 ? -8.204 -7.565 5.054 1.00 88.56 93 CYS A N 1
ATOM 672 C CA . CYS A 1 93 ? -8.313 -9.013 5.022 1.00 88.56 93 CYS A CA 1
ATOM 673 C C . CYS A 1 93 ? -8.612 -9.498 6.436 1.00 88.56 93 CYS A C 1
ATOM 675 O O . CYS A 1 93 ? -7.732 -9.491 7.290 1.00 88.56 93 CYS A O 1
ATOM 677 N N . GLU A 1 94 ? -9.864 -9.869 6.707 1.00 87.25 94 GLU A N 1
ATOM 678 C CA . GLU A 1 94 ? -10.317 -10.290 8.040 1.00 87.25 94 GLU A CA 1
ATOM 679 C C . GLU A 1 94 ? -9.928 -9.278 9.145 1.00 87.25 94 GLU A C 1
ATOM 681 O O . GLU A 1 94 ? -10.456 -8.162 9.192 1.00 87.25 94 GLU A O 1
ATOM 686 N N . GLN A 1 95 ? -8.993 -9.659 10.023 1.00 87.94 95 GLN A N 1
ATOM 687 C CA . GLN A 1 95 ? -8.479 -8.871 11.146 1.00 87.94 95 GLN A CA 1
ATOM 688 C C . GLN A 1 95 ? -7.128 -8.206 10.848 1.00 87.94 95 GLN A C 1
ATOM 690 O O . GLN A 1 95 ? -6.375 -7.891 11.767 1.00 87.94 95 GLN A O 1
ATOM 695 N N . ARG A 1 96 ? -6.787 -7.987 9.578 1.00 90.19 96 ARG A N 1
ATOM 696 C CA . ARG A 1 96 ? -5.564 -7.284 9.179 1.00 90.19 96 ARG A CA 1
ATOM 697 C C . ARG A 1 96 ? -5.779 -6.389 7.960 1.00 90.19 96 ARG A C 1
ATOM 699 O O . ARG A 1 96 ? -6.748 -6.533 7.217 1.00 90.19 96 ARG A O 1
ATOM 706 N N . VAL A 1 97 ? -4.878 -5.437 7.775 1.00 91.62 97 VAL A N 1
ATOM 707 C CA . VAL A 1 97 ? -4.726 -4.640 6.561 1.00 91.62 97 VAL A CA 1
ATOM 708 C C . VAL A 1 97 ? -3.447 -5.094 5.886 1.00 91.62 97 VAL A C 1
ATOM 710 O O . VAL A 1 97 ? -2.359 -4.909 6.431 1.00 91.62 97 VAL A O 1
ATOM 713 N N . ASP A 1 98 ? -3.592 -5.675 4.703 1.00 90.88 98 ASP A N 1
ATOM 714 C CA . ASP A 1 98 ? -2.468 -6.073 3.871 1.00 90.88 98 ASP A CA 1
ATOM 715 C C . ASP A 1 98 ? -2.159 -4.936 2.892 1.00 90.88 98 ASP A C 1
ATOM 717 O O . ASP A 1 98 ? -3.059 -4.386 2.257 1.00 90.88 98 ASP A O 1
ATOM 721 N N . VAL A 1 99 ? -0.885 -4.573 2.780 1.00 90.50 99 VAL A N 1
ATOM 722 C CA . VAL A 1 99 ? -0.344 -3.592 1.837 1.00 90.50 99 VAL A CA 1
ATOM 723 C C . VAL A 1 99 ? 0.579 -4.330 0.882 1.00 90.50 99 VAL A C 1
ATOM 725 O O . VAL A 1 99 ? 1.464 -5.060 1.324 1.00 90.50 99 VAL A O 1
ATOM 728 N N . LEU A 1 100 ? 0.401 -4.110 -0.416 1.00 89.38 100 LEU A N 1
ATOM 729 C CA . LEU A 1 100 ? 1.274 -4.627 -1.463 1.00 89.38 100 LEU A CA 1
ATOM 730 C C . LEU A 1 100 ? 1.750 -3.477 -2.340 1.00 89.38 100 LEU A C 1
ATOM 732 O O . LEU A 1 100 ? 0.941 -2.719 -2.871 1.00 89.38 100 LEU A O 1
ATOM 736 N N . CYS A 1 101 ? 3.058 -3.385 -2.520 1.00 87.88 101 CYS A N 1
ATOM 737 C CA . CYS A 1 101 ? 3.720 -2.492 -3.453 1.00 87.88 101 CYS A CA 1
ATOM 738 C C . CYS A 1 101 ? 4.453 -3.310 -4.506 1.00 87.88 101 CYS A C 1
ATOM 740 O O . CYS A 1 101 ? 5.185 -4.243 -4.168 1.00 87.88 101 CYS A O 1
ATOM 742 N N . LEU A 1 102 ? 4.269 -2.926 -5.764 1.00 87.12 102 LEU A N 1
ATOM 743 C CA . LEU A 1 102 ? 4.966 -3.479 -6.915 1.00 87.12 102 LEU A CA 1
ATOM 744 C C . LEU A 1 102 ? 5.939 -2.438 -7.462 1.00 87.12 102 LEU A C 1
ATOM 746 O O . LEU A 1 102 ? 5.592 -1.258 -7.553 1.00 87.12 102 LEU A O 1
ATOM 750 N N . TYR A 1 103 ? 7.124 -2.888 -7.859 1.00 83.38 103 TYR A N 1
ATOM 751 C CA . TYR A 1 103 ? 8.162 -2.070 -8.479 1.00 83.38 103 TYR A CA 1
ATOM 752 C C . TYR A 1 103 ? 8.401 -2.549 -9.916 1.00 83.38 103 TYR A C 1
ATOM 754 O O . TYR A 1 103 ? 8.535 -3.750 -10.153 1.00 83.38 103 TYR A O 1
ATOM 762 N N . SER A 1 104 ? 8.503 -1.629 -10.876 1.00 78.94 104 SER A N 1
ATOM 763 C CA . SER A 1 104 ? 9.109 -1.938 -12.174 1.00 78.94 104 SER A CA 1
ATOM 764 C C . SER A 1 104 ? 10.616 -1.741 -12.070 1.00 78.94 104 SER A C 1
ATOM 766 O O . SER A 1 104 ? 11.078 -0.788 -11.451 1.00 78.94 104 SER A O 1
ATOM 768 N N . ARG A 1 105 ? 11.402 -2.635 -12.673 1.00 68.56 105 ARG A N 1
ATOM 769 C CA . ARG A 1 105 ? 12.833 -2.402 -12.896 1.00 68.56 105 ARG A CA 1
ATOM 770 C C . ARG A 1 105 ? 13.030 -1.925 -14.322 1.00 68.56 105 ARG A C 1
ATOM 772 O O . ARG A 1 105 ? 12.470 -2.530 -15.235 1.00 68.56 105 ARG A O 1
ATOM 779 N N . SER A 1 106 ? 13.871 -0.916 -14.515 1.00 49.62 106 SER A N 1
ATOM 780 C CA . SER A 1 106 ? 14.425 -0.660 -15.840 1.00 49.62 106 SER A CA 1
ATOM 781 C C . SER A 1 106 ? 15.372 -1.809 -16.170 1.00 49.62 106 SER A C 1
ATOM 783 O O . SER A 1 106 ? 16.393 -2.000 -15.507 1.00 49.62 106 SER A O 1
ATOM 785 N N . THR A 1 107 ? 15.038 -2.620 -17.172 1.00 46.56 107 THR A N 1
ATOM 786 C CA . THR A 1 107 ? 16.028 -3.486 -17.809 1.00 46.56 107 THR A CA 1
ATOM 787 C C . THR A 1 107 ? 16.948 -2.593 -18.628 1.00 46.56 107 THR A C 1
ATOM 789 O O . THR A 1 107 ? 16.812 -2.504 -19.845 1.00 46.56 107 THR A O 1
ATOM 792 N N . THR A 1 108 ? 17.929 -1.953 -17.996 1.00 42.72 108 THR A N 1
ATOM 793 C CA . THR A 1 108 ? 19.173 -1.633 -18.698 1.00 42.72 108 THR A CA 1
ATOM 794 C C . THR A 1 108 ? 19.922 -2.944 -18.917 1.00 42.72 108 THR A C 1
ATOM 796 O O . THR A 1 108 ? 20.965 -3.216 -18.330 1.00 42.72 108 THR A O 1
ATOM 799 N N . ALA A 1 109 ? 19.365 -3.799 -19.779 1.00 43.00 109 ALA A N 1
ATOM 800 C CA . ALA A 1 109 ? 20.201 -4.698 -20.542 1.00 43.00 109 ALA A CA 1
ATOM 801 C C . ALA A 1 109 ? 21.105 -3.777 -21.364 1.00 43.00 109 ALA A C 1
ATOM 803 O O . ALA A 1 109 ? 20.637 -3.087 -22.270 1.00 43.00 109 ALA A O 1
ATOM 804 N N . LEU A 1 110 ? 22.381 -3.689 -20.984 1.00 39.16 110 LEU A N 1
ATOM 805 C CA . LEU A 1 110 ? 23.401 -3.176 -21.889 1.00 39.16 110 LEU A CA 1
ATOM 806 C C . LEU A 1 110 ? 23.212 -3.921 -23.220 1.00 39.16 110 LEU A C 1
ATOM 808 O O . LEU A 1 110 ? 23.133 -5.155 -23.182 1.00 39.16 110 LEU A O 1
ATOM 812 N N . PRO A 1 111 ? 23.095 -3.236 -24.374 1.00 42.41 111 PRO A N 1
ATOM 813 C CA . PRO A 1 111 ? 23.190 -3.936 -25.642 1.00 42.41 111 PRO A CA 1
ATOM 814 C C . PRO A 1 111 ? 24.544 -4.650 -2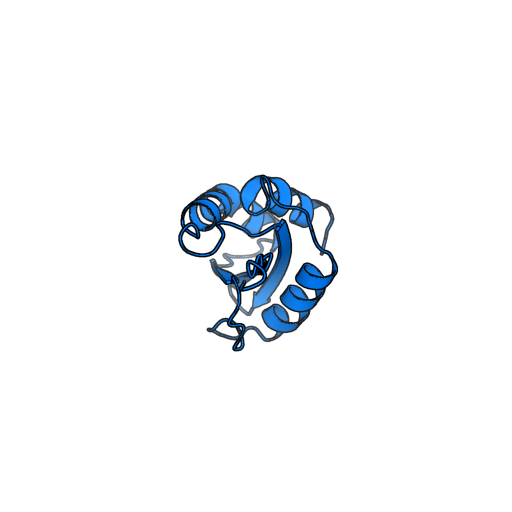5.627 1.00 42.41 111 PRO A C 1
ATOM 816 O O . PRO A 1 111 ? 25.582 -4.011 -25.449 1.00 42.41 111 PRO A O 1
ATOM 819 N N . LEU A 1 112 ? 24.514 -5.981 -25.684 1.00 43.81 112 LEU A N 1
ATOM 820 C CA . LEU A 1 112 ? 25.726 -6.781 -25.810 1.00 43.81 112 LEU A CA 1
ATOM 821 C C . LEU A 1 112 ? 26.458 -6.314 -27.082 1.00 43.81 112 LEU A C 1
ATOM 823 O O . LEU A 1 112 ? 25.794 -6.217 -28.120 1.00 43.81 112 LEU A O 1
ATOM 827 N N . PRO A 1 113 ? 27.762 -5.983 -27.016 1.00 51.12 113 PRO A N 1
ATOM 828 C CA . PRO A 1 113 ? 28.573 -5.835 -28.218 1.00 51.12 113 PRO A CA 1
ATOM 829 C C . PRO A 1 113 ? 28.741 -7.175 -28.944 1.00 51.12 113 PRO A C 1
ATOM 831 O O . PRO A 1 113 ? 28.751 -8.230 -28.264 1.00 51.12 113 PRO A O 1
#

pLDDT: mean 78.48, std 14.74, range [39.16, 92.69]

Foldseek 3Di:
DDPLLVVLCCVAQVPVAAEDVVQQVVQVVQQQVVDPDSNPDDAQKDKDKAFADDPDDLSNRSVVCSVVSNVSNVVSPVHCPQFRYKHKDWDDRPGIIMIMMGTDGPPPPPPDD

Organism: Caenorhabditis remanei (NCBI:txid31234)

InterPro domains:
  IPR014044 CAP domain [PF00188] (18-103)
  IPR035940 CAP superfamily [G3DSA:3.40.33.10] (7-111)
  IPR035940 CAP superfamily [SSF55797] (18-104)

Secondary structure (DSSP, 8-state):
--HHHHHHHHHHTSTTSEE-HHHHHHHHHHHTT--SS-TT--SSEEEEEEE--TT--HHHHHHHTHHHHHHHHHH-TTT-TTEEEEEEEEEEETTEEEEEEEEEE----PPP-

Sequence (113 aa):
MTTATRNIFLQSVAKGNTWDCTLETKAQAVIKECLADNGGVTDGTLKLSFPVTGTTTPEAIIQQFQTALQLASSNSNTKAAGAESMGCSYAKCEQRVDVLCLYSRSTTALPLP